Protein AF-A0A8J3IHX8-F1 (afdb_monomer_lite)

Structure (mmCIF, N/CA/C/O backbone):
data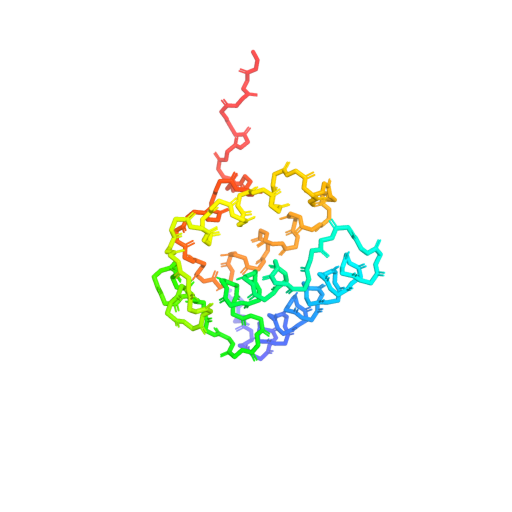_AF-A0A8J3IHX8-F1
#
_entry.id   AF-A0A8J3IHX8-F1
#
loop_
_atom_site.group_PDB
_atom_site.id
_atom_site.type_symbol
_atom_site.label_atom_id
_atom_site.label_alt_id
_atom_site.label_comp_id
_atom_site.label_asym_id
_atom_site.label_entity_id
_atom_site.label_seq_id
_atom_site.pdbx_PDB_ins_code
_atom_site.Cartn_x
_atom_site.Cartn_y
_atom_site.Cartn_z
_atom_site.occupancy
_atom_site.B_iso_or_equiv
_atom_site.auth_seq_id
_atom_site.auth_comp_id
_atom_site.auth_asym_id
_atom_site.auth_atom_id
_atom_site.pdbx_PDB_model_num
ATOM 1 N N . MET A 1 1 ? 8.451 2.176 33.680 1.00 40.66 1 MET A N 1
ATOM 2 C CA . MET A 1 1 ? 8.957 1.679 32.385 1.00 40.66 1 MET A CA 1
ATOM 3 C C . MET A 1 1 ? 8.045 0.536 31.987 1.00 40.66 1 MET A C 1
ATOM 5 O O . MET A 1 1 ? 8.182 -0.549 32.536 1.00 40.66 1 MET A O 1
ATOM 9 N N . SER A 1 2 ? 7.020 0.819 31.187 1.00 44.59 2 SER A N 1
ATOM 10 C CA . SER A 1 2 ? 6.065 -0.202 30.755 1.00 44.59 2 SER A CA 1
ATOM 11 C C . SER A 1 2 ? 6.758 -1.077 29.719 1.00 44.59 2 SER A C 1
ATOM 13 O O . SER A 1 2 ? 7.249 -0.558 28.722 1.00 44.59 2 SER A O 1
ATOM 15 N N . GLN A 1 3 ? 6.871 -2.374 29.992 1.00 48.78 3 GLN A N 1
ATOM 16 C CA . GLN A 1 3 ? 7.274 -3.339 28.978 1.00 48.78 3 GLN A CA 1
ATOM 17 C C . GLN A 1 3 ? 6.114 -3.434 27.984 1.00 48.78 3 GLN A C 1
ATOM 19 O O . GLN A 1 3 ? 5.070 -3.995 28.317 1.00 48.78 3 GLN A O 1
ATOM 24 N N . GLU A 1 4 ? 6.249 -2.815 26.813 1.00 54.12 4 GLU A N 1
ATOM 25 C CA . GLU A 1 4 ? 5.333 -3.078 25.704 1.00 54.12 4 GLU A CA 1
ATOM 26 C C . GLU A 1 4 ? 5.484 -4.554 25.317 1.00 54.12 4 GLU A C 1
ATOM 28 O O . GLU A 1 4 ? 6.589 -5.067 25.136 1.00 54.12 4 GLU A O 1
ATOM 33 N N . ASN A 1 5 ? 4.363 -5.274 25.341 1.00 60.44 5 ASN A N 1
ATOM 34 C CA . ASN A 1 5 ? 4.313 -6.711 25.119 1.00 60.44 5 ASN A CA 1
ATOM 35 C C . ASN A 1 5 ? 4.409 -6.974 23.601 1.00 60.44 5 ASN A C 1
ATOM 37 O O . ASN A 1 5 ? 3.474 -6.598 22.891 1.00 60.44 5 ASN A O 1
ATOM 41 N N . PRO A 1 6 ? 5.469 -7.631 23.088 1.00 61.97 6 PRO A N 1
ATOM 42 C CA . PRO A 1 6 ? 5.705 -7.789 21.646 1.00 61.97 6 PRO A CA 1
ATOM 43 C C . PRO A 1 6 ? 4.536 -8.441 20.891 1.00 61.97 6 PRO A C 1
ATOM 45 O O . PRO A 1 6 ? 4.264 -8.105 19.743 1.00 61.97 6 PRO A O 1
ATOM 48 N N . GLN A 1 7 ? 3.789 -9.327 21.558 1.00 61.81 7 GLN A N 1
ATOM 49 C CA . GLN A 1 7 ? 2.602 -9.976 20.988 1.00 61.81 7 GLN A CA 1
ATOM 50 C C . GLN A 1 7 ? 1.460 -8.993 20.695 1.00 61.81 7 GLN A C 1
ATOM 52 O O . GLN A 1 7 ? 0.743 -9.156 19.711 1.00 61.81 7 GLN A O 1
ATOM 57 N N . VAL A 1 8 ? 1.299 -7.958 21.526 1.00 63.25 8 VAL A N 1
ATOM 58 C CA . VAL A 1 8 ? 0.260 -6.933 21.345 1.00 63.25 8 VAL A CA 1
ATOM 59 C C . VAL A 1 8 ? 0.610 -6.031 20.160 1.00 63.25 8 VAL A C 1
ATOM 61 O O . VAL A 1 8 ? -0.269 -5.625 19.405 1.00 63.25 8 VAL A O 1
ATOM 64 N N . GLU A 1 9 ? 1.895 -5.742 19.951 1.00 67.81 9 GLU A N 1
ATOM 65 C CA . GLU A 1 9 ? 2.362 -4.969 18.796 1.00 67.81 9 GLU A CA 1
ATOM 66 C C . GLU A 1 9 ? 2.172 -5.727 17.476 1.00 67.81 9 GLU A C 1
ATOM 68 O O . GLU A 1 9 ? 1.668 -5.150 16.512 1.00 67.81 9 GLU A O 1
ATOM 73 N N . GLU A 1 10 ? 2.501 -7.021 17.431 1.00 70.56 10 GLU A N 1
ATOM 74 C CA . GLU A 1 10 ? 2.308 -7.863 16.241 1.00 70.56 10 GLU A CA 1
ATOM 75 C C . GLU A 1 10 ? 0.829 -8.004 15.853 1.00 70.56 10 GLU A C 1
ATOM 77 O O . GLU A 1 10 ? 0.475 -7.831 14.682 1.00 70.56 10 GLU A O 1
ATOM 82 N N . GLU A 1 11 ? -0.056 -8.241 16.827 1.00 74.38 11 GLU A N 1
ATOM 83 C CA . GLU A 1 11 ? -1.503 -8.307 16.590 1.00 74.38 11 GLU A CA 1
ATOM 84 C C . GLU A 1 11 ? -2.050 -6.970 16.061 1.00 74.38 11 GLU A C 1
ATOM 86 O O . GLU A 1 11 ? -2.864 -6.933 15.129 1.00 74.38 11 GLU A O 1
ATOM 91 N N . ASN A 1 12 ? -1.545 -5.851 16.585 1.00 84.38 12 ASN A N 1
ATOM 92 C CA . ASN A 1 12 ? -1.907 -4.520 16.112 1.00 84.38 12 ASN A CA 1
ATOM 93 C C . ASN A 1 12 ? -1.447 -4.269 14.666 1.00 84.38 12 ASN A C 1
ATOM 95 O O . ASN A 1 12 ? -2.224 -3.739 13.868 1.00 84.38 12 ASN A O 1
ATOM 99 N N . ILE A 1 13 ? -0.232 -4.683 14.287 1.00 86.06 13 ILE A N 1
ATOM 100 C CA . ILE A 1 13 ? 0.270 -4.565 12.904 1.00 86.06 13 ILE A CA 1
ATOM 101 C C . ILE A 1 13 ? -0.601 -5.371 11.943 1.00 86.06 13 ILE A C 1
ATOM 103 O O . ILE A 1 13 ? -0.963 -4.877 10.870 1.00 86.06 13 ILE A O 1
ATOM 107 N N . GLU A 1 14 ? -0.959 -6.595 12.325 1.00 89.69 14 GLU A N 1
ATOM 108 C CA . GLU A 1 14 ? -1.785 -7.462 11.492 1.00 89.69 14 GLU A CA 1
ATOM 109 C C . GLU A 1 14 ? -3.183 -6.875 11.276 1.00 89.69 14 GLU A C 1
ATOM 111 O O . GLU A 1 14 ? -3.714 -6.893 10.161 1.00 89.69 14 GLU A O 1
ATOM 116 N N . ASN A 1 15 ? -3.762 -6.280 12.317 1.00 91.56 15 ASN A N 1
ATOM 117 C CA . ASN A 1 15 ? -5.042 -5.587 12.220 1.00 91.56 15 ASN A CA 1
ATOM 118 C C . ASN A 1 15 ? -4.969 -4.364 11.294 1.00 91.56 15 ASN A C 1
ATOM 120 O O . ASN A 1 15 ? -5.857 -4.183 10.457 1.00 91.56 15 ASN A O 1
ATOM 124 N N . LEU A 1 16 ? -3.905 -3.557 11.373 1.00 91.31 16 LEU A N 1
ATOM 125 C CA . LEU A 1 16 ? -3.690 -2.427 10.458 1.00 91.31 16 LEU A CA 1
ATOM 126 C C . LEU A 1 16 ? -3.544 -2.899 9.004 1.00 91.31 16 LEU A C 1
ATOM 128 O O . LEU A 1 16 ? -4.129 -2.314 8.090 1.00 91.31 16 LEU A O 1
ATOM 132 N N . ARG A 1 17 ? -2.809 -3.996 8.787 1.00 92.75 17 ARG A N 1
ATOM 133 C CA . ARG A 1 17 ? -2.627 -4.612 7.467 1.00 92.75 17 ARG A CA 1
ATOM 134 C C . ARG A 1 17 ? -3.959 -5.067 6.876 1.00 92.75 17 ARG A C 1
ATOM 136 O O . ARG A 1 17 ? -4.261 -4.735 5.730 1.00 92.75 17 ARG A O 1
ATOM 143 N N . LYS A 1 18 ? -4.782 -5.768 7.661 1.00 93.56 18 LYS A N 1
ATOM 144 C CA . LYS A 1 18 ? -6.129 -6.201 7.253 1.00 93.56 18 LYS A CA 1
ATOM 145 C C . LYS A 1 18 ? -7.029 -5.019 6.901 1.00 93.56 18 LYS A C 1
ATOM 147 O O . LYS A 1 18 ? -7.714 -5.075 5.884 1.00 93.56 18 LYS A O 1
ATOM 152 N N . GLN A 1 19 ? -6.986 -3.938 7.681 1.00 94.19 19 GLN A N 1
ATOM 153 C CA . GLN A 1 19 ? -7.748 -2.721 7.384 1.00 94.19 19 GLN A CA 1
ATOM 154 C C . GLN A 1 19 ? -7.303 -2.075 6.063 1.00 94.19 19 GLN A C 1
ATOM 156 O O . GLN A 1 19 ? -8.149 -1.724 5.244 1.00 94.19 19 GLN A O 1
ATOM 161 N N . LEU A 1 20 ? -5.991 -1.989 5.802 1.00 93.56 20 LEU A N 1
ATOM 162 C CA . LEU A 1 20 ? -5.465 -1.475 4.530 1.00 93.56 20 LEU A CA 1
ATOM 163 C C . LEU A 1 20 ? -5.891 -2.351 3.344 1.00 93.56 20 LEU A C 1
ATOM 165 O O . LEU A 1 20 ? -6.271 -1.827 2.298 1.00 93.56 20 LEU A O 1
ATOM 169 N N . ILE A 1 21 ? -5.854 -3.678 3.502 1.00 94.12 21 ILE A N 1
ATOM 170 C CA . ILE A 1 21 ? -6.310 -4.622 2.472 1.00 94.12 21 ILE A CA 1
ATOM 171 C C . ILE A 1 21 ? -7.804 -4.448 2.201 1.00 94.12 21 ILE A C 1
ATOM 173 O O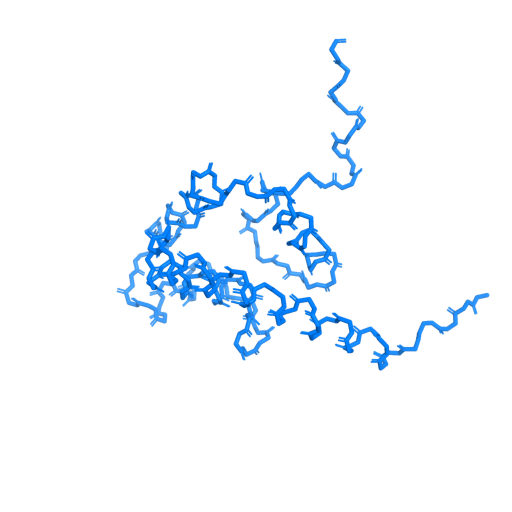 . ILE A 1 21 ? -8.184 -4.348 1.035 1.00 94.12 21 ILE A O 1
ATOM 177 N N . SER A 1 22 ? -8.633 -4.394 3.250 1.00 94.25 22 SER A N 1
ATOM 178 C CA . SER A 1 22 ? -10.085 -4.207 3.122 1.00 94.25 22 SER A CA 1
ATOM 179 C C . SER A 1 22 ? -10.397 -2.914 2.383 1.00 94.25 22 SER A C 1
ATOM 181 O O . SER A 1 22 ? -11.100 -2.936 1.376 1.00 94.25 22 SER A O 1
ATOM 183 N N . PHE A 1 23 ? -9.771 -1.811 2.805 1.00 93.69 23 PHE A N 1
ATOM 184 C CA . PHE A 1 23 ? -9.958 -0.508 2.181 1.00 93.69 23 PHE A CA 1
ATOM 185 C C . PHE A 1 23 ? -9.617 -0.542 0.686 1.00 93.69 23 PHE A C 1
ATOM 187 O O . PHE A 1 23 ? -10.416 -0.130 -0.150 1.00 93.69 23 PHE A O 1
ATOM 194 N N . LEU A 1 24 ? -8.445 -1.072 0.315 1.00 92.31 24 LEU A N 1
ATOM 195 C CA . LEU A 1 24 ? -8.055 -1.170 -1.096 1.00 92.31 24 LEU A CA 1
ATOM 196 C C . LEU A 1 24 ? -8.977 -2.107 -1.890 1.00 92.31 24 LEU A C 1
ATOM 198 O O . LEU A 1 24 ? -9.291 -1.817 -3.045 1.00 92.31 24 LEU A O 1
ATOM 202 N N . GLY A 1 25 ? -9.432 -3.201 -1.276 1.00 92.62 25 GLY A N 1
ATOM 203 C CA . GLY A 1 25 ? -10.394 -4.128 -1.868 1.00 92.62 25 GLY A CA 1
ATOM 204 C C . GLY A 1 25 ? -11.731 -3.457 -2.190 1.00 92.62 25 GLY A C 1
ATOM 205 O O . GLY A 1 25 ? -12.257 -3.641 -3.285 1.00 92.62 25 GLY A O 1
ATOM 206 N N . GLU A 1 26 ? -12.240 -2.614 -1.293 1.00 92.19 26 GLU A N 1
ATOM 207 C CA . GLU A 1 26 ? -13.456 -1.820 -1.509 1.00 92.19 26 GLU A CA 1
ATOM 208 C C . GLU A 1 26 ? -13.282 -0.790 -2.635 1.00 92.19 26 GLU A C 1
ATOM 210 O O . GLU A 1 26 ? -14.159 -0.639 -3.491 1.00 92.19 26 GLU A O 1
ATOM 215 N N . GLN A 1 27 ? -12.125 -0.123 -2.709 1.00 90.38 27 GLN A N 1
ATOM 216 C CA . GLN A 1 27 ? -11.818 0.802 -3.808 1.00 90.38 27 GLN A CA 1
ATOM 217 C C . GLN A 1 27 ? -11.771 0.084 -5.169 1.00 90.38 27 GLN A C 1
ATOM 219 O O . GLN A 1 27 ? -12.223 0.633 -6.174 1.00 90.38 27 GLN A O 1
ATOM 224 N N . VAL A 1 28 ? -11.272 -1.156 -5.217 1.00 92.25 28 VAL A N 1
ATOM 225 C CA . VAL A 1 28 ? -11.320 -1.991 -6.431 1.00 92.25 28 VAL A CA 1
ATOM 226 C C . VAL A 1 28 ? -12.750 -2.437 -6.740 1.00 92.25 28 VAL A C 1
ATOM 228 O O . VAL A 1 28 ? -13.177 -2.357 -7.893 1.00 92.25 28 VAL A O 1
ATOM 231 N N . ALA A 1 29 ? -13.510 -2.881 -5.735 1.00 91.31 29 ALA A N 1
ATOM 232 C CA . ALA A 1 29 ? -14.888 -3.345 -5.903 1.00 91.31 29 ALA A CA 1
ATOM 233 C C . ALA A 1 29 ? -15.808 -2.237 -6.444 1.00 91.31 29 ALA A C 1
ATOM 235 O O . ALA A 1 29 ? -16.638 -2.485 -7.319 1.00 91.31 29 ALA A O 1
ATOM 236 N N . THR A 1 30 ? -15.600 -0.999 -5.991 1.00 91.12 30 THR A N 1
ATOM 237 C CA . THR A 1 30 ? -16.302 0.201 -6.478 1.00 91.12 30 THR A CA 1
ATOM 238 C C . THR A 1 30 ? -15.753 0.744 -7.800 1.00 91.12 30 THR A C 1
ATOM 240 O O . THR A 1 30 ? -16.290 1.715 -8.328 1.00 91.12 30 THR A O 1
ATOM 243 N N . ARG A 1 31 ? -14.713 0.115 -8.371 1.00 87.19 31 ARG A N 1
ATOM 244 C CA . ARG A 1 31 ? -13.998 0.553 -9.586 1.00 87.19 31 ARG A CA 1
ATOM 245 C C . ARG A 1 31 ? -13.356 1.942 -9.466 1.00 87.19 31 ARG A C 1
ATOM 247 O O . ARG A 1 31 ? -13.083 2.583 -10.479 1.00 87.19 31 ARG A O 1
ATOM 254 N N . SER A 1 32 ? -13.084 2.389 -8.243 1.00 86.19 32 SER A N 1
ATOM 255 C CA . SER A 1 32 ? -12.395 3.652 -7.958 1.00 86.19 32 SER A CA 1
ATOM 256 C C . SER A 1 32 ? -10.889 3.566 -8.244 1.00 86.19 32 SER A C 1
ATOM 258 O O . SER A 1 32 ? -10.263 4.577 -8.567 1.00 86.19 32 SER A O 1
ATOM 260 N N . ILE A 1 33 ? -10.315 2.356 -8.167 1.00 90.81 33 ILE A N 1
ATOM 261 C CA . ILE A 1 33 ? -8.937 2.037 -8.575 1.00 90.81 33 ILE A CA 1
ATOM 262 C C . ILE A 1 33 ? -8.888 0.719 -9.361 1.00 90.81 33 ILE A C 1
ATOM 264 O O . ILE A 1 33 ? -9.754 -0.144 -9.212 1.00 90.81 33 ILE A O 1
ATOM 268 N N . GLU A 1 34 ? -7.856 0.530 -10.187 1.00 92.81 34 GLU A N 1
ATOM 269 C CA . GLU A 1 34 ? -7.663 -0.721 -10.927 1.00 92.81 34 GLU A CA 1
ATOM 270 C C . GLU A 1 34 ? -7.078 -1.833 -10.036 1.00 92.81 34 GLU A C 1
ATOM 272 O O . GLU A 1 34 ? -6.317 -1.585 -9.101 1.00 92.81 34 GLU A O 1
ATOM 277 N N . GLN A 1 35 ? -7.322 -3.102 -10.382 1.00 93.06 35 GLN A N 1
ATOM 278 C CA . GLN A 1 35 ? -6.679 -4.235 -9.692 1.00 93.06 35 GLN A CA 1
ATOM 279 C C . GLN A 1 35 ? -5.148 -4.143 -9.722 1.00 93.06 35 GLN A C 1
ATOM 281 O O . GLN A 1 35 ? -4.469 -4.479 -8.753 1.00 93.06 35 GLN A O 1
ATOM 286 N N . ARG A 1 36 ? -4.584 -3.649 -10.831 1.00 93.19 36 ARG A N 1
ATOM 287 C CA . ARG A 1 36 ? -3.135 -3.473 -10.968 1.00 93.19 36 ARG A CA 1
ATOM 288 C C . ARG A 1 36 ? -2.586 -2.434 -9.991 1.00 93.19 36 ARG A C 1
ATOM 290 O O . ARG A 1 36 ? -1.471 -2.587 -9.504 1.00 93.19 36 ARG A O 1
ATOM 297 N N . ASP A 1 37 ? -3.371 -1.413 -9.688 1.00 93.75 37 ASP A N 1
ATOM 298 C CA . ASP A 1 37 ? -3.022 -0.382 -8.721 1.00 93.75 37 ASP A CA 1
ATOM 299 C C . ASP A 1 37 ? -3.047 -0.899 -7.286 1.00 93.75 37 ASP A C 1
ATOM 301 O O . ASP A 1 37 ? -2.121 -0.633 -6.515 1.00 93.75 37 ASP A O 1
ATOM 305 N N . MET A 1 38 ? -4.052 -1.715 -6.959 1.00 94.44 38 MET A N 1
ATOM 306 C CA . MET A 1 38 ? -4.077 -2.453 -5.701 1.00 94.44 38 MET A CA 1
ATOM 307 C C . MET A 1 38 ? -2.824 -3.322 -5.561 1.00 94.44 38 MET A C 1
ATOM 309 O O . MET A 1 38 ? -2.151 -3.227 -4.543 1.00 94.44 38 MET A O 1
ATOM 313 N N . LEU A 1 39 ? -2.448 -4.097 -6.588 1.00 94.81 39 LEU A N 1
ATOM 314 C CA . LEU A 1 39 ? -1.234 -4.927 -6.551 1.00 94.81 39 LEU A CA 1
ATOM 315 C C . LEU A 1 39 ? 0.036 -4.104 -6.304 1.00 94.81 39 LEU A C 1
ATOM 317 O O . LEU A 1 39 ? 0.896 -4.525 -5.530 1.00 94.81 39 LEU A O 1
ATOM 321 N N . ILE A 1 40 ? 0.148 -2.928 -6.930 1.00 95.56 40 ILE A N 1
ATOM 322 C CA . ILE A 1 40 ? 1.266 -2.010 -6.695 1.00 95.56 40 ILE A CA 1
ATOM 323 C C . ILE A 1 40 ? 1.322 -1.615 -5.219 1.00 95.56 40 ILE A C 1
ATOM 325 O O . ILE A 1 40 ? 2.369 -1.780 -4.595 1.00 95.56 40 ILE A O 1
ATOM 329 N N . LEU A 1 41 ? 0.220 -1.130 -4.641 1.00 94.31 41 LEU A N 1
ATOM 330 C CA . LEU A 1 41 ? 0.202 -0.729 -3.232 1.00 94.31 41 LEU A CA 1
ATOM 331 C C . LEU A 1 41 ? 0.410 -1.920 -2.290 1.00 94.31 41 LEU A C 1
ATOM 333 O O . LEU A 1 41 ? 1.177 -1.798 -1.339 1.00 94.31 41 LEU A O 1
ATOM 337 N N . SER A 1 42 ? -0.176 -3.082 -2.582 1.00 95.12 42 SER A N 1
ATOM 338 C CA . SER A 1 42 ? 0.005 -4.296 -1.784 1.00 95.12 42 SER A CA 1
ATOM 339 C C . SER A 1 42 ? 1.467 -4.729 -1.699 1.00 95.12 42 SER A C 1
ATOM 341 O O . SER A 1 42 ? 1.924 -5.065 -0.611 1.00 95.12 42 SER A O 1
ATOM 343 N N . LEU A 1 43 ? 2.220 -4.682 -2.805 1.00 95.56 43 LEU A N 1
ATOM 344 C CA . LEU A 1 43 ? 3.662 -4.961 -2.793 1.00 95.56 43 LEU A CA 1
ATOM 345 C C . LEU A 1 43 ? 4.433 -3.862 -2.057 1.00 95.56 43 LEU A C 1
ATOM 347 O O . LEU A 1 43 ? 5.269 -4.117 -1.193 1.00 95.56 43 LEU A O 1
ATOM 351 N N . ARG A 1 44 ? 4.147 -2.605 -2.385 1.00 94.44 44 ARG A N 1
ATOM 352 C CA . ARG A 1 44 ? 4.893 -1.458 -1.860 1.00 94.44 44 ARG A CA 1
ATOM 353 C C . ARG A 1 44 ? 4.728 -1.281 -0.342 1.00 94.44 44 ARG A C 1
ATOM 355 O O . ARG A 1 44 ? 5.642 -0.759 0.290 1.00 94.44 44 ARG A O 1
ATOM 362 N N . LEU A 1 45 ? 3.611 -1.749 0.221 1.00 94.06 45 LEU A N 1
ATOM 363 C CA . LEU A 1 45 ? 3.291 -1.735 1.654 1.00 94.06 45 LEU A CA 1
ATOM 364 C C . LEU A 1 45 ? 3.509 -3.092 2.353 1.00 94.06 45 LEU A C 1
ATOM 366 O O . LEU A 1 45 ? 3.306 -3.189 3.562 1.00 94.06 45 LEU A O 1
ATOM 370 N N . GLY A 1 46 ? 3.889 -4.147 1.625 1.00 93.25 46 GLY A N 1
ATOM 371 C CA . GLY A 1 46 ? 4.059 -5.489 2.194 1.00 93.25 46 GLY A CA 1
ATOM 372 C C . GLY A 1 46 ? 2.770 -6.097 2.746 1.00 93.25 46 GLY A C 1
ATOM 373 O O . GLY A 1 46 ? 2.790 -6.803 3.748 1.00 93.25 46 GLY A O 1
ATOM 374 N N . LEU A 1 47 ? 1.624 -5.829 2.117 1.00 92.88 47 LEU A N 1
ATOM 375 C CA . LEU A 1 47 ? 0.331 -6.293 2.632 1.00 92.88 47 LEU A CA 1
ATOM 376 C C . LEU A 1 47 ? 0.151 -7.812 2.509 1.00 92.88 47 LEU A C 1
ATOM 378 O O . LEU A 1 47 ? -0.619 -8.391 3.263 1.00 92.88 47 LEU A O 1
ATOM 382 N N . LYS A 1 48 ? 0.849 -8.468 1.576 1.00 87.12 48 LYS A N 1
ATOM 383 C CA . LYS A 1 48 ? 0.674 -9.906 1.316 1.00 87.12 48 LYS A CA 1
ATOM 384 C C . LYS A 1 48 ? 1.658 -10.781 2.092 1.00 87.12 48 LYS A C 1
ATOM 386 O O . LYS A 1 48 ? 1.259 -11.782 2.670 1.00 87.12 48 LYS A O 1
ATOM 391 N N . ASP A 1 49 ? 2.930 -10.409 2.081 1.00 89.31 49 ASP A N 1
ATOM 392 C CA . ASP A 1 49 ? 4.057 -11.211 2.573 1.00 89.31 49 ASP A CA 1
ATOM 393 C C . ASP A 1 49 ? 4.924 -10.447 3.583 1.00 89.31 49 ASP A C 1
ATOM 395 O O . ASP A 1 49 ? 6.053 -10.840 3.853 1.00 89.31 49 ASP A O 1
ATOM 399 N N . GLU A 1 50 ? 4.412 -9.326 4.103 1.00 89.62 50 GLU A N 1
ATOM 400 C CA . GLU A 1 50 ? 5.063 -8.455 5.093 1.00 89.62 50 GLU A CA 1
ATOM 401 C C . GLU A 1 50 ? 6.351 -7.772 4.624 1.00 89.62 50 GLU A C 1
ATOM 403 O O . GLU A 1 50 ? 6.918 -6.942 5.347 1.00 89.62 50 GLU A O 1
ATOM 408 N N . LYS A 1 51 ? 6.787 -8.054 3.394 1.00 92.69 51 LYS A N 1
ATOM 409 C CA . LYS A 1 51 ? 7.952 -7.438 2.781 1.00 92.69 51 LYS A CA 1
ATOM 410 C C . LYS A 1 51 ? 7.530 -6.192 2.013 1.00 92.69 51 LYS A C 1
ATOM 412 O O . LYS A 1 51 ? 6.811 -6.252 1.023 1.00 92.69 51 LYS A O 1
ATOM 417 N N . CYS A 1 52 ? 8.046 -5.040 2.428 1.00 93.81 52 CYS A N 1
ATOM 418 C CA . CYS A 1 52 ? 7.885 -3.805 1.671 1.00 93.81 52 CYS A CA 1
ATOM 419 C C . CYS A 1 52 ? 8.855 -3.777 0.484 1.00 93.81 52 CYS A C 1
ATOM 421 O O . CYS A 1 52 ? 10.071 -3.708 0.668 1.00 93.81 52 CYS A O 1
ATOM 423 N N . TYR A 1 53 ? 8.325 -3.794 -0.738 1.00 95.00 53 TYR A N 1
ATOM 424 C CA . TYR A 1 53 ? 9.147 -3.806 -1.947 1.00 95.00 53 TYR A CA 1
ATOM 425 C C . TYR A 1 53 ? 9.501 -2.395 -2.429 1.00 95.00 53 TYR A C 1
ATOM 427 O O . TYR A 1 53 ? 8.689 -1.466 -2.420 1.00 95.00 53 TYR A O 1
ATOM 435 N N . THR A 1 54 ? 10.720 -2.215 -2.929 1.00 95.38 54 THR A N 1
ATOM 436 C CA . THR A 1 54 ? 11.137 -0.986 -3.621 1.00 95.38 54 THR A CA 1
ATOM 437 C C . THR A 1 54 ? 10.414 -0.821 -4.966 1.00 95.38 54 THR A C 1
ATOM 439 O O . THR A 1 54 ? 9.790 -1.754 -5.474 1.00 95.38 54 THR A O 1
ATOM 442 N N . LEU A 1 55 ? 10.500 0.365 -5.585 1.00 95.62 55 LEU A N 1
ATOM 443 C CA . LEU A 1 55 ? 9.969 0.590 -6.939 1.00 95.62 55 LEU A CA 1
ATOM 444 C C . LEU A 1 55 ? 10.600 -0.376 -7.952 1.00 95.62 55 LEU A C 1
ATOM 446 O O . LEU A 1 55 ? 9.913 -0.879 -8.837 1.00 95.62 55 LEU A O 1
ATOM 450 N N . VAL A 1 56 ? 11.900 -0.646 -7.793 1.00 96.62 56 VAL A N 1
ATOM 451 C CA . VAL A 1 56 ? 12.662 -1.547 -8.662 1.00 96.62 56 VAL A CA 1
ATOM 452 C C . VAL A 1 56 ? 12.206 -2.989 -8.487 1.00 96.62 56 VAL A C 1
ATOM 454 O O . VAL A 1 56 ? 11.907 -3.652 -9.477 1.00 96.62 56 VAL A O 1
ATOM 457 N N . GLU A 1 57 ? 12.102 -3.476 -7.249 1.00 96.88 57 GLU A N 1
ATOM 458 C CA . GLU A 1 57 ? 11.624 -4.840 -6.997 1.00 96.88 57 GLU A CA 1
ATOM 459 C C . GLU A 1 57 ? 10.166 -5.023 -7.436 1.00 96.88 57 GLU A C 1
ATOM 461 O O . GLU A 1 57 ? 9.849 -6.009 -8.095 1.00 96.88 57 GLU A O 1
ATOM 466 N N . SER A 1 58 ? 9.298 -4.047 -7.153 1.00 96.44 58 SER A N 1
ATOM 467 C CA . SER A 1 58 ? 7.895 -4.077 -7.590 1.00 96.44 58 SER A CA 1
ATOM 468 C C . SER A 1 58 ? 7.790 -4.105 -9.117 1.00 96.44 58 SER A C 1
ATOM 470 O O . SER A 1 58 ? 6.997 -4.863 -9.670 1.00 96.44 58 SER A O 1
ATOM 472 N N . GLY A 1 59 ? 8.616 -3.312 -9.809 1.00 96.81 59 GLY A N 1
ATOM 473 C CA . GLY A 1 59 ? 8.696 -3.310 -11.269 1.00 96.81 59 GLY A CA 1
ATOM 474 C C . GLY A 1 59 ? 9.132 -4.661 -11.835 1.00 96.81 59 GLY A C 1
ATOM 475 O O . GLY A 1 59 ? 8.528 -5.143 -12.790 1.00 96.81 59 GLY A O 1
ATOM 476 N N . ARG A 1 60 ? 10.110 -5.324 -11.202 1.00 97.31 60 ARG A N 1
ATOM 477 C CA . ARG A 1 60 ? 10.531 -6.685 -11.579 1.00 97.31 60 ARG A CA 1
ATOM 478 C C . ARG A 1 60 ? 9.400 -7.702 -11.416 1.00 97.31 60 ARG A C 1
ATOM 480 O O . ARG A 1 60 ? 9.151 -8.455 -12.348 1.00 97.31 60 ARG A O 1
ATOM 487 N N . ILE A 1 61 ? 8.702 -7.690 -10.277 1.00 96.44 61 ILE A N 1
ATOM 488 C CA . ILE A 1 61 ? 7.588 -8.614 -9.987 1.00 96.44 61 ILE A CA 1
ATOM 489 C C . ILE A 1 61 ? 6.418 -8.401 -10.955 1.00 96.44 61 ILE A C 1
ATOM 491 O O . ILE A 1 61 ? 5.807 -9.357 -11.418 1.00 96.44 61 ILE A O 1
ATOM 495 N N . LEU A 1 62 ? 6.099 -7.144 -11.272 1.00 96.06 62 LEU A N 1
ATOM 496 C CA . LEU A 1 62 ? 4.962 -6.784 -12.125 1.00 96.06 62 LEU A CA 1
ATOM 497 C C . LEU A 1 62 ? 5.330 -6.629 -13.608 1.00 96.06 62 LEU A C 1
ATOM 499 O O . LEU A 1 62 ? 4.500 -6.146 -14.385 1.00 96.06 62 LEU A O 1
ATOM 503 N N . HIS A 1 63 ? 6.556 -6.993 -13.993 1.00 96.31 63 HIS A N 1
ATOM 504 C CA . HIS A 1 63 ? 7.094 -6.860 -15.350 1.00 96.31 63 HIS A CA 1
ATOM 505 C C . HIS A 1 63 ? 6.843 -5.469 -15.966 1.00 96.31 63 HIS A C 1
ATOM 507 O O . HIS A 1 63 ? 6.296 -5.335 -17.059 1.00 96.31 63 HIS A O 1
ATOM 513 N N . THR A 1 64 ? 7.194 -4.409 -15.236 1.00 96.12 64 THR A N 1
ATOM 514 C CA . THR A 1 64 ? 7.023 -3.012 -15.668 1.00 96.12 64 THR A CA 1
ATOM 515 C C . THR A 1 64 ? 8.154 -2.121 -15.154 1.00 96.12 64 THR A C 1
ATOM 517 O O . THR A 1 64 ? 8.914 -2.507 -14.264 1.00 96.12 64 THR A O 1
ATOM 520 N N . SER A 1 65 ? 8.284 -0.912 -15.704 1.00 97.50 65 SER A N 1
ATOM 521 C CA . SER A 1 65 ? 9.336 0.013 -15.284 1.00 97.50 65 SER A CA 1
ATOM 522 C C . SER A 1 65 ? 9.073 0.594 -13.884 1.00 97.50 65 SER A C 1
ATOM 524 O O . SER A 1 65 ? 7.919 0.867 -13.528 1.00 97.50 65 SER A O 1
ATOM 526 N N . PRO A 1 66 ? 10.127 0.855 -13.087 1.00 96.50 66 PRO A N 1
ATOM 527 C CA . PRO A 1 66 ? 10.006 1.525 -11.789 1.00 96.50 66 PRO A CA 1
ATOM 528 C C . PRO A 1 66 ? 9.325 2.901 -11.881 1.00 96.50 66 PRO A C 1
ATOM 530 O O . PRO A 1 66 ? 8.603 3.303 -10.970 1.00 96.50 66 PRO A O 1
ATOM 533 N N . GLU A 1 67 ? 9.514 3.616 -12.990 1.00 96.94 67 GLU A N 1
ATOM 534 C CA . GLU A 1 67 ? 8.881 4.903 -13.302 1.00 96.94 67 GLU A CA 1
ATOM 535 C C . GLU A 1 67 ? 7.363 4.758 -13.429 1.00 96.94 67 GLU A C 1
ATOM 537 O O . GLU A 1 67 ? 6.614 5.588 -12.910 1.00 96.94 67 GLU A O 1
ATOM 542 N N . CYS A 1 68 ? 6.900 3.687 -14.081 1.00 95.94 68 CYS A N 1
ATOM 543 C CA . CYS A 1 68 ? 5.480 3.384 -14.204 1.00 95.94 68 CYS A CA 1
ATOM 544 C C . CYS A 1 68 ? 4.871 3.078 -12.830 1.00 95.94 68 CYS A C 1
ATOM 546 O O . CYS A 1 68 ? 3.837 3.649 -12.482 1.00 95.94 68 CYS A O 1
ATOM 548 N N . ILE A 1 69 ? 5.557 2.271 -12.007 1.00 96.75 69 ILE A N 1
ATOM 549 C CA . ILE A 1 69 ? 5.149 2.009 -10.617 1.00 96.75 69 ILE A CA 1
ATOM 550 C C . ILE A 1 69 ? 5.031 3.320 -9.835 1.00 96.75 69 ILE A C 1
ATOM 552 O O . ILE A 1 69 ? 4.006 3.570 -9.205 1.00 96.75 69 ILE A O 1
ATOM 556 N N . ARG A 1 70 ? 6.054 4.180 -9.908 1.00 95.00 70 ARG A N 1
ATOM 557 C CA . ARG A 1 70 ? 6.093 5.473 -9.210 1.00 95.00 70 ARG A CA 1
ATOM 558 C C . ARG A 1 70 ? 4.920 6.359 -9.612 1.00 95.00 70 ARG A C 1
ATOM 560 O O . ARG A 1 70 ? 4.237 6.900 -8.746 1.00 95.00 70 ARG A O 1
ATOM 567 N N . ARG A 1 71 ? 4.671 6.487 -10.920 1.00 94.56 71 ARG A N 1
ATOM 568 C CA . ARG A 1 71 ? 3.575 7.297 -11.463 1.00 94.56 71 ARG A CA 1
ATOM 569 C C . ARG A 1 71 ? 2.219 6.778 -10.999 1.00 94.56 71 ARG A C 1
ATOM 571 O O . ARG A 1 71 ? 1.395 7.574 -10.566 1.00 94.56 71 ARG A O 1
ATOM 578 N N . ARG A 1 72 ? 1.991 5.465 -11.071 1.00 94.56 72 ARG A N 1
ATOM 579 C CA . ARG A 1 72 ? 0.726 4.852 -10.641 1.00 94.56 72 ARG A CA 1
ATOM 580 C C . ARG A 1 72 ? 0.518 4.991 -9.134 1.00 94.56 72 ARG A C 1
ATOM 582 O O . ARG A 1 72 ? -0.531 5.474 -8.731 1.00 94.56 72 ARG A O 1
ATOM 589 N N . GLN A 1 73 ? 1.542 4.714 -8.319 1.00 94.00 73 GLN A N 1
ATOM 590 C CA . GLN A 1 73 ? 1.500 4.963 -6.872 1.00 94.00 73 GLN A CA 1
ATOM 591 C C . GLN A 1 73 ? 1.117 6.418 -6.564 1.00 94.00 73 GLN A C 1
ATOM 593 O O . GLN A 1 73 ? 0.237 6.659 -5.743 1.00 94.00 73 GLN A O 1
ATOM 598 N N . HIS A 1 74 ? 1.751 7.384 -7.233 1.00 91.81 74 HIS A N 1
ATOM 599 C CA . HIS A 1 74 ? 1.451 8.798 -7.029 1.00 91.81 74 HIS A CA 1
ATOM 600 C C . HIS A 1 74 ? 0.010 9.152 -7.410 1.00 91.81 74 HIS A C 1
ATOM 602 O O . HIS A 1 74 ? -0.689 9.803 -6.639 1.00 91.81 74 HIS A O 1
ATOM 608 N N . LEU A 1 75 ? -0.464 8.697 -8.573 1.00 90.50 75 LEU A N 1
ATOM 609 C CA . LEU A 1 75 ? -1.844 8.937 -8.999 1.00 90.50 75 LEU A CA 1
ATOM 610 C C . LEU A 1 75 ? -2.850 8.336 -8.013 1.00 90.50 75 LEU A C 1
ATOM 612 O O . LEU A 1 75 ? -3.843 8.983 -7.694 1.00 90.50 75 LEU A O 1
ATOM 616 N N . LEU A 1 76 ? -2.580 7.144 -7.485 1.00 90.62 76 LEU A N 1
ATOM 617 C CA . LEU A 1 76 ? -3.447 6.509 -6.496 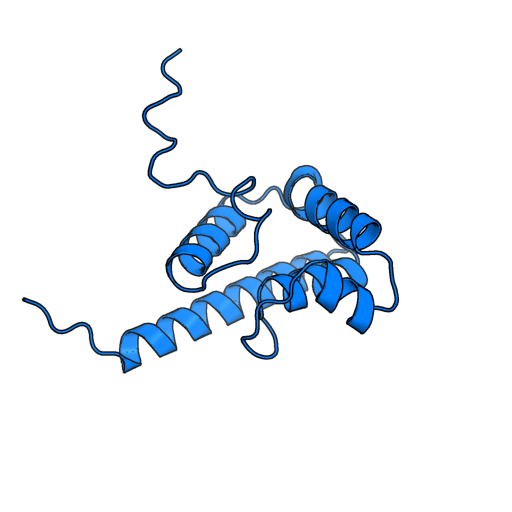1.00 90.62 76 LEU A CA 1
ATOM 618 C C . LEU A 1 76 ? -3.544 7.319 -5.214 1.00 90.62 76 LEU A C 1
ATOM 620 O O . LEU A 1 76 ? -4.644 7.676 -4.805 1.00 90.62 76 LEU A O 1
ATOM 624 N N . LEU A 1 77 ? -2.395 7.631 -4.618 1.00 89.31 77 LEU A N 1
ATOM 625 C CA . LEU A 1 77 ? -2.323 8.283 -3.314 1.00 89.31 77 LEU A CA 1
ATOM 626 C C . LEU A 1 77 ? -2.662 9.775 -3.369 1.00 89.31 77 LEU A C 1
ATOM 628 O O . LEU A 1 77 ? -2.928 10.360 -2.333 1.00 89.31 77 LEU A O 1
ATOM 632 N N . HIS A 1 78 ? -2.649 10.404 -4.545 1.00 86.38 78 HIS A N 1
ATOM 633 C CA . HIS A 1 78 ? -2.933 11.836 -4.669 1.00 86.38 78 HIS A CA 1
ATOM 634 C C . HIS A 1 78 ? -4.263 12.144 -5.371 1.00 86.38 78 HIS A C 1
ATOM 636 O O . HIS A 1 78 ? -4.852 13.202 -5.144 1.00 86.38 78 HIS A O 1
ATOM 642 N N . LYS A 1 79 ? -4.735 11.286 -6.283 1.00 82.06 79 LYS A N 1
ATOM 643 C CA . LYS A 1 79 ? -5.932 11.577 -7.094 1.00 82.06 79 LYS A CA 1
ATOM 644 C C . LYS A 1 79 ? -7.109 10.664 -6.798 1.00 82.06 79 LYS A C 1
ATOM 646 O O . LYS A 1 79 ? -8.236 11.158 -6.781 1.00 82.06 79 LYS A O 1
ATOM 651 N N . HIS A 1 80 ? -6.860 9.371 -6.604 1.00 85.62 80 HIS A N 1
ATOM 652 C CA . HIS A 1 80 ? -7.934 8.386 -6.474 1.00 85.62 80 HIS A CA 1
ATOM 653 C C . HIS A 1 80 ? -8.365 8.186 -5.025 1.00 85.62 80 HIS A C 1
ATOM 655 O O . HIS A 1 80 ? -9.555 8.220 -4.730 1.00 85.62 80 HIS A O 1
ATOM 661 N N . ILE A 1 81 ? -7.409 8.046 -4.110 1.00 86.75 81 ILE A N 1
ATOM 662 C CA . ILE A 1 81 ? -7.699 7.900 -2.690 1.00 86.75 81 ILE A CA 1
ATOM 663 C C . ILE A 1 81 ? -7.743 9.294 -2.067 1.00 86.75 81 ILE A C 1
ATOM 665 O O . ILE A 1 81 ? -6.732 9.988 -2.010 1.00 86.75 81 ILE A O 1
ATOM 669 N N . LYS A 1 82 ? -8.931 9.711 -1.623 1.00 83.75 82 LYS A N 1
ATOM 670 C CA . LYS A 1 82 ? -9.155 11.005 -0.952 1.00 83.75 82 LYS A CA 1
ATOM 671 C C . LYS A 1 82 ? -9.603 10.868 0.501 1.00 83.75 82 LYS A C 1
ATOM 673 O O . LYS A 1 82 ? -9.816 11.880 1.158 1.00 83.75 82 LYS A O 1
ATOM 678 N N . ASP A 1 83 ? -9.771 9.641 0.984 1.00 85.25 83 ASP A N 1
ATOM 679 C CA . ASP A 1 83 ? -10.279 9.377 2.326 1.00 85.25 83 ASP A CA 1
ATOM 680 C C . ASP A 1 83 ? -9.212 9.703 3.389 1.00 85.25 83 ASP A C 1
ATOM 682 O O . ASP A 1 83 ? -8.164 9.049 3.418 1.00 85.25 83 ASP A O 1
ATOM 686 N N . PRO A 1 84 ? -9.450 10.677 4.288 1.00 86.31 84 PRO A N 1
ATOM 687 C CA . PRO A 1 84 ? -8.516 11.005 5.365 1.00 86.31 84 PRO A CA 1
ATOM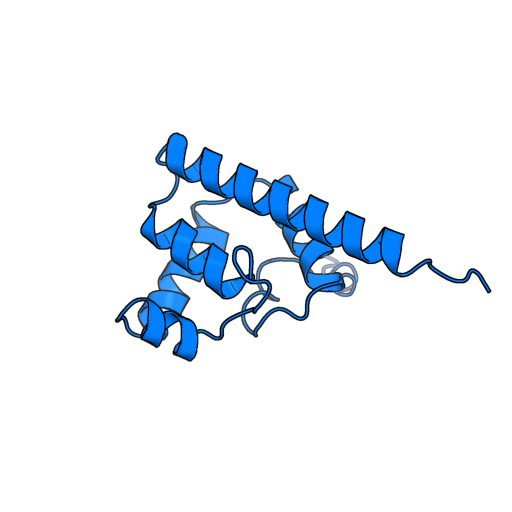 688 C C . PRO A 1 84 ? -8.239 9.824 6.306 1.00 86.31 84 PRO A C 1
ATOM 690 O O . PRO A 1 84 ? -7.129 9.693 6.827 1.00 86.31 84 PRO A O 1
ATOM 693 N N . SER A 1 85 ? -9.220 8.939 6.496 1.00 88.00 85 SER A N 1
ATOM 694 C CA . SER A 1 85 ? -9.105 7.732 7.320 1.00 88.00 85 SER A CA 1
ATOM 695 C C . SER A 1 85 ? -8.028 6.794 6.781 1.00 88.00 85 SER A C 1
ATOM 697 O O . SER A 1 85 ? -7.253 6.235 7.558 1.00 88.00 85 SER A O 1
ATOM 699 N N . PHE A 1 86 ? -7.915 6.680 5.454 1.00 90.12 86 PHE A N 1
ATOM 700 C CA . PHE A 1 86 ? -6.868 5.887 4.817 1.00 90.12 86 PHE A CA 1
ATOM 701 C C . PHE A 1 86 ? -5.476 6.451 5.099 1.00 90.12 86 PHE A C 1
ATOM 703 O O . PHE A 1 86 ? -4.574 5.698 5.456 1.00 90.12 86 PHE A O 1
ATOM 710 N N . PHE A 1 87 ? -5.283 7.767 4.976 1.00 89.00 87 PHE A N 1
ATOM 711 C CA . PHE A 1 87 ? -3.971 8.374 5.222 1.00 89.00 87 PHE A CA 1
ATOM 712 C C . PHE A 1 87 ? -3.565 8.291 6.691 1.00 89.00 87 PHE A C 1
ATOM 714 O O . PHE A 1 87 ? -2.394 8.057 6.982 1.00 89.00 87 PHE A O 1
ATOM 721 N N . LYS A 1 88 ? -4.527 8.396 7.614 1.00 89.12 88 LYS A N 1
ATOM 722 C CA . LYS A 1 88 ? -4.287 8.148 9.039 1.00 89.12 88 LYS A CA 1
ATOM 723 C C . LYS A 1 88 ? -3.849 6.703 9.286 1.00 89.12 88 LYS A C 1
ATOM 725 O O . LYS A 1 88 ? -2.846 6.476 9.953 1.00 89.12 88 LYS A O 1
ATOM 730 N N . LEU A 1 89 ? -4.555 5.737 8.699 1.00 90.88 89 LEU A N 1
ATOM 731 C CA . LEU A 1 89 ? -4.213 4.318 8.796 1.00 90.88 89 LEU A CA 1
ATOM 732 C C . LEU A 1 89 ? -2.823 4.024 8.207 1.00 90.88 89 LEU A C 1
ATOM 734 O O . LEU A 1 89 ? -2.016 3.332 8.826 1.00 90.88 89 LEU A O 1
ATOM 738 N N . LEU A 1 90 ? -2.522 4.596 7.039 1.00 90.12 90 LEU A N 1
ATOM 739 C CA . LEU A 1 90 ? -1.224 4.494 6.378 1.00 90.12 90 LEU A CA 1
ATOM 740 C C . LEU A 1 90 ? -0.105 5.091 7.238 1.00 90.12 90 LEU A C 1
ATOM 742 O O . LEU A 1 90 ? 0.957 4.486 7.345 1.00 90.12 90 LEU A O 1
ATOM 746 N N . GLN A 1 91 ? -0.342 6.243 7.867 1.00 88.62 91 GLN A N 1
ATOM 747 C CA . GLN A 1 91 ? 0.609 6.880 8.775 1.00 88.62 91 GLN A CA 1
ATOM 748 C C . GLN A 1 91 ? 0.889 5.987 9.988 1.00 88.62 91 GLN A C 1
ATOM 750 O O . GLN A 1 91 ? 2.051 5.736 10.297 1.00 88.62 91 GLN A O 1
ATOM 755 N N . THR A 1 92 ? -0.150 5.457 10.645 1.00 88.88 92 THR A N 1
ATOM 756 C CA . THR A 1 92 ? 0.012 4.530 11.777 1.00 88.88 92 THR A CA 1
ATOM 757 C C . THR A 1 92 ? 0.793 3.286 11.366 1.00 88.88 92 THR A C 1
ATOM 759 O O . THR A 1 92 ? 1.721 2.881 12.059 1.00 88.88 92 THR A O 1
ATOM 762 N N . TYR A 1 93 ? 0.481 2.718 10.202 1.00 89.44 93 TYR A N 1
ATOM 763 C CA . TYR A 1 93 ? 1.218 1.580 9.665 1.00 89.44 93 TYR A CA 1
ATOM 764 C C . TYR A 1 93 ? 2.688 1.925 9.367 1.00 89.44 93 TYR A C 1
ATOM 766 O O . TYR A 1 93 ? 3.574 1.132 9.676 1.00 89.44 93 TYR A O 1
ATOM 774 N N . ALA A 1 94 ? 2.969 3.120 8.837 1.00 87.31 94 ALA A N 1
ATOM 775 C CA . ALA A 1 94 ? 4.319 3.587 8.516 1.00 87.31 94 ALA A CA 1
ATOM 776 C C . ALA A 1 94 ? 5.196 3.882 9.744 1.00 87.31 94 ALA A C 1
ATOM 778 O O . ALA A 1 94 ? 6.422 3.826 9.647 1.00 87.31 94 ALA A O 1
ATOM 779 N N . LEU A 1 95 ? 4.588 4.197 10.893 1.00 83.88 95 LEU A N 1
ATOM 780 C CA . LEU A 1 95 ? 5.315 4.347 12.158 1.00 83.88 95 LEU A CA 1
ATOM 781 C C . LEU A 1 95 ? 5.887 3.011 12.645 1.00 83.88 95 LEU A C 1
ATOM 783 O O . LEU A 1 95 ? 6.926 2.997 13.299 1.00 83.88 95 LEU A O 1
ATOM 787 N N . ILE A 1 96 ? 5.231 1.901 12.296 1.00 84.50 96 ILE A N 1
ATOM 788 C CA . ILE A 1 96 ? 5.606 0.566 12.762 1.00 84.50 96 ILE A CA 1
ATOM 789 C C . ILE A 1 96 ? 6.421 -0.182 11.698 1.00 84.50 96 ILE A C 1
ATOM 791 O O . ILE A 1 96 ? 7.476 -0.753 11.980 1.00 84.50 96 ILE A O 1
ATOM 795 N N . LYS A 1 97 ? 5.973 -0.156 10.438 1.00 81.50 97 LYS A N 1
ATOM 796 C CA . LYS A 1 97 ? 6.682 -0.748 9.300 1.00 81.50 97 LYS A CA 1
ATOM 797 C C . LYS A 1 97 ? 7.500 0.322 8.589 1.00 81.50 97 LYS A C 1
ATOM 799 O O . LYS A 1 97 ? 6.969 1.313 8.098 1.00 81.50 97 LYS A O 1
ATOM 804 N N . ARG A 1 98 ? 8.806 0.077 8.451 1.00 83.19 98 ARG A N 1
ATOM 805 C CA . ARG A 1 98 ? 9.712 0.935 7.672 1.00 83.19 98 ARG A CA 1
ATOM 806 C C . ARG A 1 98 ? 9.346 0.888 6.189 1.00 83.19 98 ARG A C 1
ATOM 808 O O . ARG A 1 98 ? 9.831 0.030 5.451 1.00 83.19 98 ARG A O 1
ATOM 815 N N . LEU A 1 99 ? 8.490 1.813 5.763 1.00 85.94 99 LEU A N 1
ATOM 816 C CA . LEU A 1 99 ? 8.076 1.906 4.371 1.00 85.94 99 LEU A CA 1
ATOM 817 C C . LEU 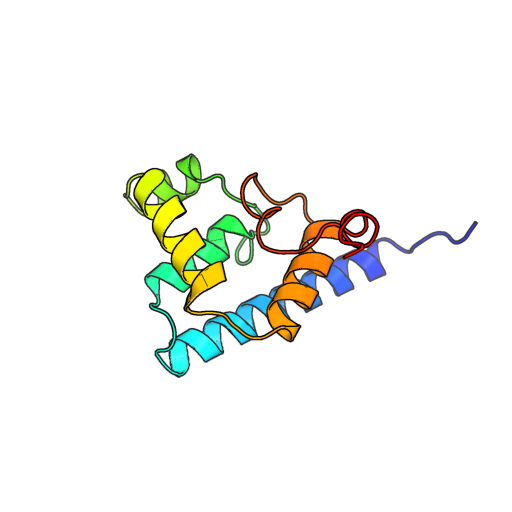A 1 99 ? 9.239 2.357 3.472 1.00 85.94 99 LEU A C 1
ATOM 819 O O . LEU A 1 99 ? 10.120 3.107 3.901 1.00 85.94 99 LEU A O 1
ATOM 823 N N . PRO A 1 100 ? 9.254 1.936 2.196 1.00 84.00 100 PRO A N 1
ATOM 824 C CA . PRO A 1 100 ? 10.250 2.398 1.246 1.00 84.00 100 PRO A CA 1
ATOM 825 C C . PRO A 1 100 ? 10.071 3.895 0.968 1.00 84.00 100 PRO A C 1
ATOM 827 O O . PRO A 1 100 ? 8.957 4.416 1.026 1.00 84.00 100 PRO A O 1
ATOM 830 N N . ARG A 1 101 ? 11.148 4.566 0.541 1.00 81.38 101 ARG A N 1
ATOM 831 C CA . ARG A 1 101 ? 11.100 5.983 0.139 1.00 81.38 101 ARG A CA 1
ATOM 832 C C . ARG A 1 101 ? 9.970 6.278 -0.855 1.00 81.38 101 ARG A C 1
ATOM 834 O O . ARG A 1 101 ? 9.659 5.460 -1.736 1.00 81.38 101 ARG A O 1
ATOM 841 N N . GLY A 1 102 ? 9.423 7.483 -0.733 1.00 79.62 102 GLY A N 1
ATOM 842 C CA . GLY A 1 102 ? 8.363 8.026 -1.567 1.00 79.62 102 GLY A CA 1
ATOM 843 C C . GLY A 1 102 ? 6.977 7.925 -0.941 1.00 79.62 102 GLY A C 1
ATOM 844 O O . GLY A 1 102 ? 6.059 8.485 -1.518 1.00 79.62 102 GLY A O 1
ATOM 845 N N . PHE A 1 103 ? 6.798 7.235 0.192 1.00 82.12 103 PHE A N 1
ATOM 846 C CA . PHE A 1 103 ? 5.525 7.225 0.929 1.00 82.12 103 PHE A CA 1
ATOM 847 C C . PHE A 1 103 ? 5.377 8.392 1.910 1.00 82.12 103 PHE A C 1
ATOM 849 O O . PHE A 1 103 ? 4.267 8.855 2.148 1.00 82.12 103 PHE A O 1
ATOM 856 N N . ASP A 1 104 ? 6.506 8.903 2.386 1.00 80.31 104 ASP A N 1
ATOM 857 C CA . ASP A 1 104 ? 6.687 10.070 3.248 1.00 80.31 104 ASP A CA 1
ATOM 858 C C . ASP A 1 104 ? 6.038 11.357 2.709 1.00 80.31 104 ASP A C 1
ATOM 860 O O . ASP A 1 104 ? 5.744 12.269 3.471 1.00 80.31 104 ASP A O 1
ATOM 864 N N . LEU A 1 105 ? 5.747 11.411 1.409 1.00 78.25 105 LEU A N 1
ATOM 865 C CA . LEU A 1 105 ? 5.060 12.532 0.765 1.00 78.25 105 LEU A CA 1
ATOM 866 C C . LEU A 1 105 ? 3.532 12.518 0.951 1.00 78.25 105 LEU A C 1
ATOM 868 O O . LEU A 1 105 ? 2.879 13.499 0.607 1.00 78.25 105 LEU A O 1
ATOM 872 N N . TYR A 1 106 ? 2.949 11.410 1.424 1.00 76.62 106 TYR A N 1
ATOM 873 C CA . TYR A 1 106 ? 1.491 11.201 1.431 1.00 76.62 106 TYR A CA 1
ATOM 874 C C . TYR A 1 106 ? 0.874 11.144 2.826 1.00 76.62 106 TYR A C 1
ATOM 876 O O . TYR A 1 106 ? -0.345 11.111 2.954 1.00 76.62 106 TYR A O 1
ATOM 884 N N . TYR A 1 107 ? 1.689 11.141 3.872 1.00 71.81 107 TYR A N 1
ATOM 885 C CA . TYR A 1 107 ? 1.232 11.357 5.235 1.00 71.81 107 TYR A CA 1
ATOM 886 C C . TYR A 1 107 ? 2.122 12.437 5.844 1.00 71.81 107 TYR A C 1
ATOM 888 O O . TYR A 1 107 ? 3.345 12.338 5.732 1.00 71.81 107 TYR A O 1
ATOM 896 N N . PRO A 1 108 ? 1.562 13.482 6.476 1.00 56.66 108 PRO A N 1
ATOM 897 C CA . PRO A 1 108 ? 2.392 14.428 7.200 1.00 56.66 108 PRO A CA 1
ATOM 898 C C . PRO A 1 108 ? 3.161 13.643 8.265 1.00 56.66 108 PRO A C 1
ATOM 900 O O . PRO A 1 108 ? 2.575 12.900 9.052 1.00 56.66 108 PRO A O 1
ATOM 903 N N . SER A 1 109 ? 4.488 13.758 8.290 1.00 51.22 109 SER A N 1
ATOM 904 C CA . SER A 1 109 ? 5.236 13.295 9.458 1.00 51.22 109 SER A CA 1
ATOM 905 C C . SER A 1 109 ? 4.721 14.067 10.679 1.00 51.22 109 SER A C 1
ATOM 907 O O . SER A 1 109 ? 4.327 15.229 10.536 1.00 51.22 109 SER A O 1
ATOM 909 N N . ALA A 1 110 ? 4.713 13.459 11.867 1.00 48.47 110 ALA A N 1
ATOM 910 C CA . ALA A 1 110 ? 4.268 14.129 13.095 1.00 48.47 110 ALA A CA 1
ATOM 911 C C . ALA A 1 110 ? 4.990 15.476 13.359 1.00 48.47 110 ALA A C 1
ATOM 913 O O . ALA A 1 110 ? 4.451 16.317 14.063 1.00 48.47 110 ALA A O 1
ATOM 914 N N . ASN A 1 111 ? 6.138 15.726 12.711 1.00 41.12 111 ASN A N 1
ATOM 915 C CA . ASN A 1 111 ? 6.901 16.978 12.777 1.00 41.12 111 ASN A CA 1
ATOM 916 C C . ASN A 1 111 ? 6.503 18.043 11.734 1.00 41.12 111 ASN A C 1
ATOM 918 O O . ASN A 1 111 ? 7.151 19.079 11.649 1.00 41.12 111 ASN A O 1
ATOM 922 N N . THR A 1 112 ? 5.480 17.812 10.907 1.00 43.66 112 THR A N 1
ATOM 923 C CA . THR A 1 112 ? 5.114 18.740 9.811 1.00 43.66 112 THR A CA 1
ATOM 924 C C . THR A 1 112 ? 3.992 19.711 10.194 1.00 43.66 112 THR A C 1
ATOM 926 O O . THR A 1 112 ? 3.673 20.608 9.420 1.00 43.66 112 THR A O 1
ATOM 929 N N . PHE A 1 113 ? 3.393 19.557 11.381 1.00 42.44 113 PHE A N 1
ATOM 930 C CA . PHE A 1 113 ? 2.360 20.476 11.875 1.00 42.44 113 PHE A CA 1
ATOM 931 C C . PHE A 1 113 ? 2.923 21.780 12.468 1.00 42.44 113 PHE A C 1
ATOM 933 O O . PHE A 1 113 ? 2.171 22.741 12.581 1.00 42.44 113 PHE A O 1
ATOM 940 N N . ASP A 1 114 ? 4.230 21.865 12.742 1.00 37.88 114 ASP A N 1
ATOM 941 C CA . ASP A 1 114 ? 4.866 23.070 13.307 1.00 37.88 114 ASP A CA 1
ATOM 942 C C . ASP A 1 114 ? 5.391 24.065 12.252 1.00 37.88 114 ASP A C 1
ATOM 944 O O . ASP A 1 114 ? 6.020 25.062 12.596 1.00 37.88 114 ASP A O 1
ATOM 948 N N . SER A 1 115 ? 5.187 23.824 10.951 1.00 34.03 115 SER A N 1
ATOM 949 C CA . SER A 1 115 ? 5.802 24.655 9.892 1.00 34.03 115 SER A CA 1
ATOM 950 C C . SER A 1 115 ? 4.831 25.248 8.876 1.00 34.03 115 SER A C 1
ATOM 952 O O . SER A 1 115 ? 5.272 25.810 7.877 1.00 34.03 115 SER A O 1
ATOM 954 N N . ILE A 1 116 ? 3.523 25.176 9.123 1.00 40.88 116 ILE A N 1
ATOM 955 C CA . ILE A 1 116 ? 2.539 25.944 8.350 1.00 40.88 116 ILE A CA 1
ATOM 956 C C . ILE A 1 116 ? 1.796 26.867 9.317 1.00 40.88 116 ILE A C 1
ATOM 958 O O . ILE A 1 116 ? 0.606 26.715 9.578 1.00 40.88 116 ILE A O 1
ATOM 962 N N . SER A 1 117 ? 2.541 27.823 9.870 1.00 34.41 117 SER A N 1
ATOM 963 C CA . SER A 1 117 ? 1.959 29.100 10.270 1.00 34.41 117 SER A CA 1
ATOM 964 C C . SER A 1 117 ? 1.764 29.916 8.994 1.00 34.41 117 SER A C 1
ATOM 966 O O . SER A 1 117 ? 2.730 30.154 8.267 1.00 34.41 117 SER A O 1
ATOM 968 N N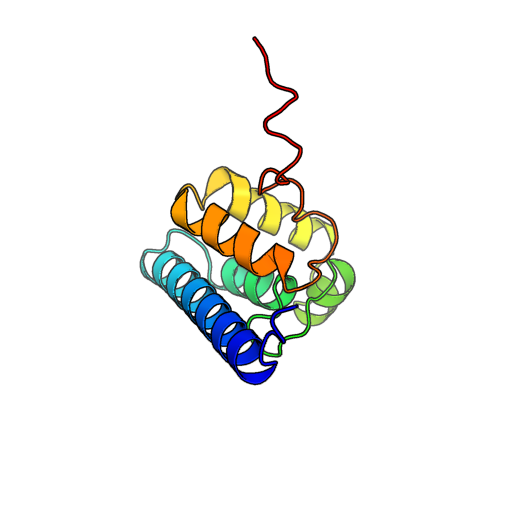 . LEU A 1 118 ? 0.505 30.254 8.706 1.00 35.84 118 LEU A N 1
ATOM 969 C CA . LEU A 1 118 ? 0.125 31.299 7.752 1.00 35.84 118 LEU A CA 1
ATOM 970 C C . LEU A 1 118 ? 0.749 32.645 8.140 1.00 35.84 118 LEU A C 1
ATOM 972 O O . LEU A 1 118 ? 0.851 32.906 9.362 1.00 35.84 118 LEU A O 1
#

Radius of gyration: 15.15 Å; chains: 1; bounding box: 29×42×48 Å

Organism: NCBI:txid2778369

Foldseek 3Di:
DDDDDVVVVVVVLLVLLVVLLVVLVVCCVVVLDPPVLSLLVCQCLVSPPVDHDQLPRSCVVVVHHSVVSLVSPCCCLPPRDPDPVNLVSVLVSCVSRVGDPPCCVRHPDPPNVVPPDD

InterPro domains:
  IPR013324 RNA polymerase sigma factor, region 3/4-like [SSF88659] (30-79)
  IPR036388 Winged helix-like DNA-binding domain superfamily [G3DSA:1.10.10.10] (6-90)

pLDDT: mean 83.14, std 17.05, range [34.03, 97.5]

Secondary structure (DSSP, 8-state):
-----HHHHHHHHHHHHHHHHHHHHHHHHTTSS-HHHHHHHHHHTTTTTS----HHHHHHHTTS-HHHHHHHHHHIIIII---HHHHHHHHHHHHHS-PPTTSTTSS--TTSTTS---

Sequence (118 aa):
MSQENPQVEEENIENLRKQLISFLGEQVATRSIEQRDMLILSLRLGLKDEKCYTLVESGRILHTSPECIRRRQHLLLHKHIKDPSFFKLLQTYALIKRLPRGFDLYYPSANTFDSISL